Protein AF-A0A9D2K7M7-F1 (afdb_monomer)

Foldseek 3Di:
DDDPDPQDADVVKDWPDKFWKFWVVFVVGFIFIFTDIPFFTDTGGDDDDDCVSCVVVCVVPVPPPHGTLQQWQAKDFDPVDDATKIWTAGPVGDIIIMHGDDPDDPPRNVVNVVRRVSSVVSNVD

Radius of gyration: 13.72 Å; Cα contacts (8 Å, |Δi|>4): 214; chains: 1; bounding box: 39×29×35 Å

Mean predicted aligned error: 9.22 Å

Nearest PDB structures (foldseek):
  5he3-assembly1_A  TM=7.144E-01  e=8.158E-04  Bos taurus
  7k7l-assembly1_A  TM=6.849E-01  e=7.714E-04  Homo sapiens
  5umr-assembly1_A  TM=7.535E-01  e=3.500E-03  Homo sapiens
  5wg3-assembly1_A  TM=6.565E-01  e=3.309E-03  Homo sapiens
  2bcj-assembly1_A  TM=5.910E-01  e=2.797E-03  Bos taurus

Solvent-accessible surface area (backbone atoms only — not comparable to full-atom values): 7280 Å² total; per-residue (Å²): 133,84,79,88,76,80,75,82,73,57,93,94,52,46,82,74,48,73,44,44,22,30,38,64,82,42,51,71,63,45,50,26,33,40,36,34,37,82,53,28,39,35,77,47,71,66,76,92,73,70,66,72,47,31,61,76,50,44,76,63,48,77,78,52,81,40,52,42,45,85,46,38,65,47,68,46,79,34,83,89,39,82,43,39,16,38,35,39,28,31,71,89,68,51,77,47,39,34,24,32,56,52,90,61,92,86,71,23,51,60,64,45,50,55,51,43,53,56,51,54,68,56,54,78,111

Sequence (125 aa):
MSAKIKSPLMPGEEIVMSHIATFLNGFPRPSGYLVLTNQRIFFEKKGAMNAAAFGLLSLAMKDFNGIPLSEIASAHAEKSIAGAGLSVTTRTGEEFKFALNGFGFSSKEKPRDDMLSYINSHISK

Secondary structure (DSSP, 8-state):
------SPPPTT--EEEEEEEEESSSSS--EEEEEEESSEEEEEESS---GGGGTTHHHHHSS---EEGGGEEEEEEETTSTTTEEEEEETT--EEEEEE--SSTTSSHHHHHHHHHHHHHHHT-

Structure (mmCIF, N/CA/C/O backbone):
data_AF-A0A9D2K7M7-F1
#
_entry.id   AF-A0A9D2K7M7-F1
#
loop_
_atom_site.group_PDB
_atom_site.id
_atom_site.type_symbol
_atom_site.label_atom_id
_atom_site.label_alt_id
_atom_site.label_comp_id
_atom_site.label_asym_id
_atom_site.label_entity_id
_atom_site.label_seq_id
_atom_site.pdbx_PDB_ins_code
_atom_site.Cartn_x
_atom_site.Cartn_y
_atom_site.Cartn_z
_atom_site.occupancy
_atom_site.B_iso_or_equiv
_atom_site.auth_seq_id
_atom_site.auth_comp_id
_atom_site.auth_asym_id
_atom_site.auth_atom_id
_atom_site.pdbx_PDB_model_num
ATOM 1 N N . MET A 1 1 ? 5.325 -15.223 -11.836 1.00 32.28 1 MET A N 1
ATOM 2 C CA . MET A 1 1 ? 6.423 -15.464 -10.871 1.00 32.28 1 MET A CA 1
ATOM 3 C C . MET A 1 1 ? 5.959 -14.967 -9.511 1.00 32.28 1 MET A C 1
ATOM 5 O O . MET A 1 1 ? 5.811 -13.761 -9.373 1.00 32.28 1 MET A O 1
ATOM 9 N N . SER A 1 2 ? 5.685 -15.853 -8.546 1.00 38.69 2 SER A N 1
ATOM 10 C CA . SER A 1 2 ? 5.411 -15.428 -7.163 1.00 38.69 2 SER A CA 1
ATOM 11 C C . SER A 1 2 ? 6.679 -14.855 -6.541 1.00 38.69 2 SER A C 1
ATOM 13 O O . SER A 1 2 ? 7.734 -15.492 -6.588 1.00 38.69 2 SER A O 1
ATOM 15 N N . ALA A 1 3 ? 6.587 -13.655 -5.970 1.00 51.44 3 ALA A N 1
ATOM 16 C CA . ALA A 1 3 ? 7.637 -13.118 -5.119 1.00 51.44 3 ALA A CA 1
ATOM 17 C C . ALA A 1 3 ? 7.839 -14.070 -3.926 1.00 51.44 3 ALA A C 1
ATOM 19 O O . ALA A 1 3 ? 6.870 -14.500 -3.305 1.00 51.44 3 ALA A O 1
ATOM 20 N N . LYS A 1 4 ? 9.090 -14.434 -3.614 1.00 55.94 4 LYS A N 1
ATOM 21 C CA . LYS A 1 4 ? 9.409 -15.138 -2.363 1.00 55.94 4 LYS A CA 1
ATOM 22 C C . LYS A 1 4 ? 9.340 -14.120 -1.228 1.00 55.94 4 LYS A C 1
ATOM 24 O O . LYS A 1 4 ? 10.364 -13.525 -0.909 1.00 55.94 4 LYS A O 1
ATOM 29 N N . ILE A 1 5 ? 8.133 -13.904 -0.711 1.00 62.75 5 ILE A N 1
ATOM 30 C CA . ILE A 1 5 ? 7.862 -13.025 0.427 1.00 62.75 5 ILE A CA 1
ATOM 31 C C . ILE A 1 5 ? 8.479 -13.662 1.675 1.00 62.75 5 ILE A C 1
ATOM 33 O O . ILE A 1 5 ? 8.190 -14.815 1.996 1.00 62.75 5 ILE A O 1
ATOM 37 N N . LYS A 1 6 ? 9.397 -12.949 2.323 1.00 63.81 6 LYS A N 1
ATOM 38 C CA . LYS A 1 6 ? 10.111 -13.366 3.537 1.00 63.81 6 LYS A CA 1
ATOM 39 C C . LYS A 1 6 ? 9.434 -12.869 4.806 1.00 63.81 6 LYS A C 1
ATOM 41 O O . LYS A 1 6 ? 9.679 -13.443 5.865 1.00 63.81 6 LYS A O 1
ATOM 46 N N . SER A 1 7 ? 8.634 -11.808 4.715 1.00 65.81 7 SER A N 1
ATOM 47 C CA . SER A 1 7 ? 7.897 -11.291 5.867 1.00 65.81 7 SER A CA 1
ATOM 48 C C . SER A 1 7 ? 6.849 -12.315 6.320 1.00 65.81 7 SER A C 1
ATOM 50 O O . SER A 1 7 ? 6.091 -12.802 5.478 1.00 65.81 7 SER A O 1
ATOM 52 N N . PRO A 1 8 ? 6.785 -12.664 7.619 1.00 68.00 8 PRO A N 1
ATOM 53 C CA . PRO A 1 8 ? 5.784 -13.599 8.113 1.00 68.00 8 PRO A CA 1
ATOM 54 C C . PRO A 1 8 ? 4.382 -12.994 7.977 1.00 68.00 8 PRO A C 1
ATOM 56 O O . PRO A 1 8 ? 4.157 -11.832 8.330 1.00 68.00 8 PRO A O 1
ATOM 59 N N . LEU A 1 9 ? 3.447 -13.799 7.473 1.00 73.06 9 LEU A N 1
ATOM 60 C CA . LEU A 1 9 ? 2.025 -13.469 7.471 1.00 73.06 9 LEU A CA 1
ATOM 61 C C . LEU A 1 9 ? 1.441 -13.704 8.869 1.00 73.06 9 LEU A C 1
ATOM 63 O O . LEU A 1 9 ? 1.806 -14.666 9.550 1.00 73.06 9 LEU A O 1
ATOM 67 N N . MET A 1 10 ? 0.549 -12.819 9.300 1.00 75.06 10 MET A N 1
ATOM 68 C CA . MET A 1 10 ? -0.204 -12.970 10.545 1.00 75.06 10 MET A CA 1
ATOM 69 C C . MET A 1 10 ? -1.282 -14.065 10.397 1.00 75.06 10 MET A C 1
ATOM 71 O O . MET A 1 10 ? -1.669 -14.406 9.277 1.00 75.06 10 MET A O 1
ATOM 75 N N . PRO A 1 11 ? -1.791 -14.659 11.493 1.00 78.12 11 PRO A N 1
ATOM 76 C CA . PRO A 1 11 ? -2.883 -15.627 11.406 1.00 78.12 11 PRO A CA 1
ATOM 77 C C . PRO A 1 11 ? -4.108 -15.049 10.676 1.00 78.12 11 PRO A C 1
ATOM 79 O O . PRO A 1 11 ? -4.610 -13.986 11.036 1.00 78.12 11 PRO A O 1
ATOM 82 N N . GLY A 1 12 ? -4.588 -15.749 9.643 1.00 82.38 12 GLY A N 1
ATOM 83 C CA . GLY A 1 12 ? -5.706 -15.292 8.803 1.00 82.38 12 GLY A CA 1
ATOM 84 C C . GLY A 1 12 ? -5.354 -14.182 7.804 1.00 82.38 12 GLY A C 1
ATOM 85 O O . GLY A 1 12 ? -6.251 -13.631 7.161 1.00 82.38 12 GLY A O 1
ATOM 86 N N . GLU A 1 13 ? -4.071 -13.839 7.673 1.00 79.69 13 GLU A N 1
ATOM 87 C CA . GLU A 1 13 ? -3.593 -12.896 6.672 1.00 79.69 13 GLU A CA 1
ATOM 88 C C . GLU A 1 13 ? -3.339 -13.598 5.331 1.00 79.69 13 GLU A C 1
ATOM 90 O O . GLU A 1 13 ? -2.559 -14.547 5.240 1.00 79.69 13 GLU A O 1
ATOM 95 N N . GLU A 1 14 ? -3.965 -13.088 4.274 1.00 86.38 14 GLU A N 1
ATOM 96 C CA . GLU A 1 14 ? -3.844 -13.600 2.912 1.00 86.38 14 GLU A CA 1
ATOM 97 C C . GLU A 1 14 ? -3.331 -12.510 1.973 1.00 86.38 14 GLU A C 1
ATOM 99 O O . GLU A 1 14 ? -3.780 -11.362 2.011 1.00 86.38 14 GLU A O 1
ATOM 104 N N . ILE A 1 15 ? -2.388 -12.873 1.101 1.00 86.12 15 ILE A N 1
ATOM 105 C CA . ILE A 1 15 ? -1.868 -11.962 0.081 1.00 86.12 15 ILE A CA 1
ATOM 106 C C . ILE A 1 15 ? -2.935 -11.770 -0.993 1.00 86.12 15 ILE A C 1
ATOM 108 O O . ILE A 1 15 ? -3.301 -12.711 -1.692 1.00 86.12 15 ILE A O 1
ATOM 112 N N . VAL A 1 16 ? -3.375 -10.526 -1.159 1.00 88.12 16 VAL A N 1
ATOM 113 C CA . VAL A 1 16 ? -4.333 -10.126 -2.194 1.00 88.12 16 VAL A CA 1
ATOM 114 C C . VAL A 1 16 ? -3.587 -9.861 -3.497 1.00 88.12 16 VAL A C 1
ATOM 116 O O . VAL A 1 16 ? -3.967 -10.358 -4.553 1.00 88.12 16 VAL A O 1
ATOM 119 N N . MET A 1 17 ? -2.498 -9.088 -3.428 1.00 86.50 17 MET A N 1
ATOM 120 C CA . MET A 1 17 ? -1.658 -8.779 -4.585 1.00 86.50 17 MET A CA 1
ATOM 121 C C . MET A 1 17 ? -0.262 -8.303 -4.175 1.00 86.50 17 MET A C 1
ATOM 123 O O . MET A 1 17 ? -0.051 -7.773 -3.086 1.00 86.50 17 MET A O 1
ATOM 127 N N . SER A 1 18 ? 0.709 -8.474 -5.072 1.00 82.50 18 SER A N 1
ATOM 128 C CA . SER A 1 18 ? 2.084 -8.017 -4.861 1.00 82.50 18 SER A CA 1
ATOM 129 C C . SER A 1 18 ? 2.698 -7.511 -6.160 1.00 82.50 18 SER A C 1
ATOM 131 O O . SER A 1 18 ? 2.643 -8.209 -7.176 1.00 82.50 18 SER A O 1
ATOM 133 N N . HIS A 1 19 ? 3.348 -6.349 -6.118 1.00 82.38 19 HIS A N 1
ATOM 134 C CA . HIS A 1 19 ? 3.969 -5.728 -7.288 1.00 82.38 19 HIS A CA 1
ATOM 135 C C . HIS A 1 19 ? 5.364 -5.207 -6.981 1.00 82.38 19 HIS A C 1
ATOM 137 O O . HIS A 1 19 ? 5.642 -4.770 -5.869 1.00 82.38 19 HIS A O 1
ATOM 143 N N . ILE A 1 20 ? 6.248 -5.226 -7.981 1.00 80.81 20 ILE A N 1
ATOM 144 C CA . ILE A 1 20 ? 7.551 -4.573 -7.854 1.00 80.81 20 ILE A CA 1
ATOM 145 C C . ILE A 1 20 ? 7.312 -3.077 -7.672 1.00 80.81 20 ILE A C 1
ATOM 147 O O . ILE A 1 20 ? 6.619 -2.449 -8.473 1.00 80.81 20 ILE A O 1
ATOM 151 N N . ALA A 1 21 ? 7.915 -2.509 -6.638 1.00 80.81 21 ALA A N 1
ATOM 152 C CA . ALA A 1 21 ? 7.800 -1.098 -6.340 1.00 80.81 21 ALA A CA 1
ATOM 153 C C . ALA A 1 21 ? 9.123 -0.514 -5.842 1.00 80.81 21 ALA A C 1
ATOM 155 O O . ALA A 1 21 ? 9.974 -1.216 -5.291 1.00 80.81 21 ALA A O 1
ATOM 156 N N . THR A 1 22 ? 9.288 0.790 -6.024 1.00 81.50 22 THR A N 1
ATOM 157 C CA . THR A 1 22 ? 10.310 1.580 -5.341 1.00 81.50 22 THR A CA 1
ATOM 158 C C . THR A 1 22 ? 9.649 2.376 -4.235 1.00 81.50 22 THR A C 1
ATOM 160 O O . THR A 1 22 ? 8.672 3.080 -4.477 1.00 81.50 22 THR A O 1
ATOM 163 N N . PHE A 1 23 ? 10.200 2.294 -3.032 1.00 80.81 23 PHE A N 1
ATOM 164 C CA . PHE A 1 23 ? 9.761 3.122 -1.924 1.00 80.81 23 PHE A CA 1
ATOM 165 C C . PHE A 1 23 ? 10.461 4.484 -1.984 1.00 80.81 23 PHE A C 1
ATOM 167 O O . PHE A 1 23 ? 11.689 4.573 -1.968 1.00 80.81 23 PHE A O 1
ATOM 174 N N . LEU A 1 24 ? 9.690 5.558 -2.128 1.00 78.44 24 LEU A N 1
ATOM 175 C CA . LEU A 1 24 ? 10.241 6.874 -2.462 1.00 78.44 24 LEU A CA 1
ATOM 176 C C . LEU A 1 24 ? 10.609 7.710 -1.239 1.00 78.44 24 LEU A C 1
ATOM 178 O O . LEU A 1 24 ? 11.454 8.593 -1.367 1.00 78.44 24 LEU A O 1
ATOM 182 N N . ASN A 1 25 ? 10.035 7.412 -0.071 1.00 75.75 25 ASN A N 1
ATOM 183 C CA . ASN A 1 25 ? 10.399 8.066 1.189 1.00 75.75 25 ASN A CA 1
ATOM 184 C C . ASN A 1 25 ? 11.716 7.531 1.784 1.00 75.75 25 ASN A C 1
ATOM 186 O O . ASN A 1 25 ? 12.247 8.133 2.711 1.00 75.75 25 ASN A O 1
ATOM 190 N N . GLY A 1 26 ? 12.250 6.406 1.288 1.00 63.31 26 GLY A N 1
ATOM 191 C CA . GLY A 1 26 ? 13.529 5.848 1.746 1.00 63.31 26 GLY A CA 1
ATOM 192 C C . GLY A 1 26 ? 14.746 6.454 1.037 1.00 63.31 26 GLY A C 1
ATOM 193 O O . GLY A 1 26 ? 14.666 6.802 -0.143 1.00 63.31 26 GLY A O 1
ATOM 194 N N . PHE A 1 27 ? 15.897 6.532 1.724 1.00 57.69 27 PHE A N 1
ATOM 195 C CA . PHE A 1 27 ? 17.157 7.009 1.136 1.00 57.69 27 PHE A CA 1
ATOM 196 C C . PHE A 1 27 ? 18.332 6.020 1.322 1.00 57.69 27 PHE A C 1
ATOM 198 O O . PHE A 1 27 ? 18.804 5.841 2.432 1.00 57.69 27 PHE A O 1
ATOM 205 N N . PRO A 1 28 ? 18.880 5.399 0.260 1.00 67.12 28 PRO A N 1
ATOM 206 C CA . PRO A 1 28 ? 18.484 5.558 -1.127 1.00 67.12 28 PRO A CA 1
ATOM 207 C C . PRO A 1 28 ? 17.129 4.890 -1.378 1.00 67.12 28 PRO A C 1
ATOM 209 O O . PRO A 1 28 ? 16.755 3.965 -0.658 1.00 67.12 28 PRO A O 1
ATOM 212 N N . ARG A 1 29 ? 16.421 5.357 -2.415 1.00 73.44 29 ARG A N 1
ATOM 213 C CA . ARG A 1 29 ? 15.088 4.883 -2.827 1.00 73.44 29 ARG A CA 1
ATOM 214 C C . ARG A 1 29 ? 15.119 3.371 -3.098 1.00 73.44 29 ARG A C 1
ATOM 216 O O . ARG A 1 29 ? 15.576 2.959 -4.171 1.00 73.44 29 ARG A O 1
ATOM 223 N N . PRO A 1 30 ? 14.700 2.515 -2.149 1.00 73.56 30 PRO A N 1
ATOM 224 C CA . PRO A 1 30 ? 14.904 1.082 -2.253 1.00 73.56 30 PRO A CA 1
ATOM 225 C C . PRO A 1 30 ?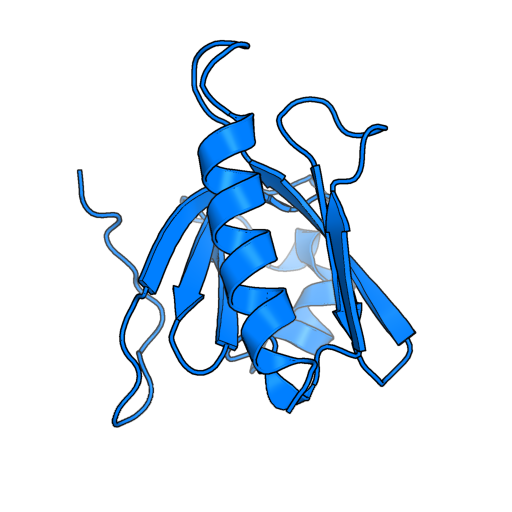 13.882 0.477 -3.208 1.00 73.56 30 PRO A C 1
ATOM 227 O O . PRO A 1 30 ? 12.705 0.826 -3.174 1.00 73.56 30 PRO A O 1
ATOM 230 N N . SER A 1 31 ? 14.324 -0.477 -4.026 1.00 76.06 31 SER A N 1
ATOM 231 C CA . SER A 1 31 ? 13.429 -1.293 -4.851 1.00 76.06 31 SER A CA 1
ATOM 232 C C . SER A 1 31 ? 13.108 -2.623 -4.166 1.00 76.06 31 SER A C 1
ATOM 234 O O . SER A 1 31 ? 13.958 -3.234 -3.511 1.00 76.06 31 SER A O 1
ATOM 236 N N . GLY A 1 32 ? 11.872 -3.077 -4.319 1.00 79.25 32 GLY A N 1
ATOM 237 C CA . GLY A 1 32 ? 11.316 -4.227 -3.621 1.00 79.25 32 GLY A CA 1
ATOM 238 C C . GLY A 1 32 ? 9.963 -4.631 -4.190 1.00 79.25 32 GLY A C 1
ATOM 239 O O . GLY A 1 32 ? 9.671 -4.363 -5.353 1.00 79.25 32 GLY A O 1
ATOM 240 N N . TYR A 1 33 ? 9.160 -5.278 -3.364 1.00 79.44 33 TYR A N 1
ATOM 241 C CA . TYR A 1 33 ? 7.789 -5.671 -3.607 1.00 79.44 33 TYR A CA 1
ATOM 242 C C . TYR A 1 33 ? 6.895 -4.922 -2.630 1.00 79.44 33 TYR A C 1
ATOM 244 O O . TYR A 1 33 ? 7.063 -5.030 -1.421 1.00 79.44 33 TYR A O 1
ATOM 252 N N . LEU A 1 34 ? 5.935 -4.175 -3.152 1.00 83.75 34 LEU A N 1
ATOM 253 C CA . LEU A 1 34 ? 4.801 -3.726 -2.368 1.00 83.75 34 LEU A CA 1
ATOM 254 C C . LEU A 1 34 ? 3.793 -4.873 -2.325 1.00 83.75 34 LEU A C 1
ATOM 256 O O . LEU A 1 34 ? 3.383 -5.374 -3.374 1.00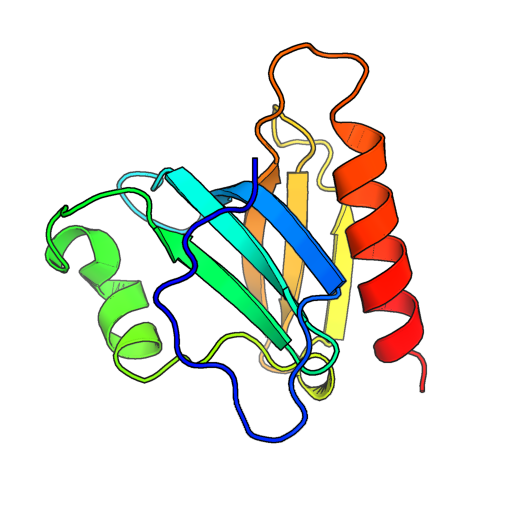 83.75 34 LEU A O 1
ATOM 260 N N . VAL A 1 35 ? 3.443 -5.309 -1.124 1.00 83.88 35 VAL A N 1
ATOM 261 C CA . VAL A 1 35 ? 2.536 -6.425 -0.870 1.00 83.88 35 VAL A CA 1
ATOM 262 C C . VAL A 1 35 ? 1.306 -5.879 -0.166 1.00 83.88 35 VAL A C 1
ATOM 264 O O . VAL A 1 35 ? 1.414 -5.204 0.856 1.00 83.88 35 VAL A O 1
ATOM 267 N N . LEU A 1 36 ? 0.141 -6.170 -0.730 1.00 87.62 36 LEU A N 1
ATOM 268 C CA . LEU A 1 36 ? -1.155 -5.881 -0.144 1.00 87.62 36 LEU A CA 1
ATOM 269 C C . LEU A 1 36 ? -1.791 -7.195 0.292 1.00 87.62 36 LEU A C 1
ATOM 271 O O . LEU A 1 36 ? -1.902 -8.140 -0.495 1.00 87.62 36 LEU A O 1
ATOM 275 N N . THR A 1 37 ? -2.215 -7.235 1.544 1.00 88.38 37 THR A N 1
ATOM 276 C CA . THR A 1 37 ? -2.962 -8.340 2.131 1.00 88.38 37 THR A CA 1
ATOM 277 C C . THR A 1 37 ? -4.365 -7.884 2.501 1.00 88.38 37 THR A C 1
ATOM 279 O O . THR A 1 37 ? -4.700 -6.702 2.405 1.00 88.38 37 THR A O 1
ATOM 282 N N . ASN A 1 38 ? -5.192 -8.825 2.943 1.00 89.38 38 ASN A N 1
ATOM 283 C CA . ASN A 1 38 ? -6.514 -8.532 3.492 1.00 89.38 38 ASN A CA 1
ATOM 284 C C . ASN A 1 38 ? -6.484 -7.738 4.814 1.00 89.38 38 ASN A C 1
ATOM 286 O O . ASN A 1 38 ? -7.539 -7.325 5.288 1.00 89.38 38 ASN A O 1
ATOM 290 N N . GLN A 1 39 ? -5.308 -7.522 5.416 1.00 86.94 39 GLN A N 1
ATOM 291 C CA . GLN A 1 39 ? -5.165 -6.842 6.709 1.00 86.94 39 GLN A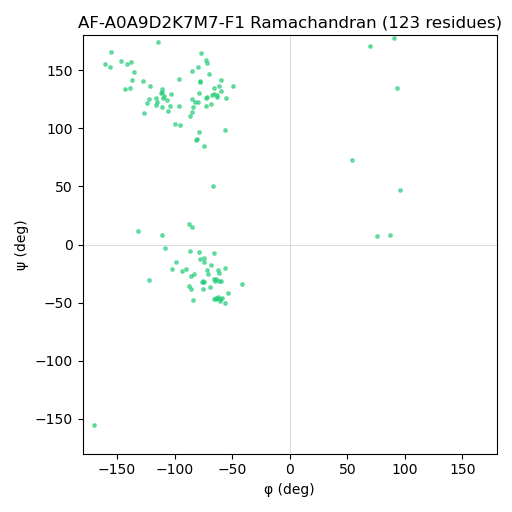 CA 1
ATOM 292 C C . GLN A 1 39 ? -4.263 -5.604 6.655 1.00 86.94 39 GLN A C 1
ATOM 294 O O . GLN A 1 39 ? -4.471 -4.662 7.422 1.00 86.94 39 GLN A O 1
ATOM 299 N N . ARG A 1 40 ? -3.260 -5.576 5.771 1.00 85.19 40 ARG A N 1
ATOM 300 C CA . ARG A 1 40 ? -2.242 -4.517 5.737 1.00 85.19 40 ARG A CA 1
ATOM 301 C C . ARG A 1 40 ? -1.599 -4.362 4.365 1.00 85.19 40 ARG A C 1
ATOM 303 O O . ARG A 1 40 ? -1.652 -5.245 3.514 1.00 85.19 40 ARG A O 1
ATOM 310 N N . ILE A 1 41 ? -0.902 -3.248 4.190 1.00 86.69 41 ILE A N 1
ATOM 311 C CA . ILE A 1 41 ? 0.051 -3.041 3.104 1.00 86.69 41 ILE A CA 1
ATOM 312 C C . ILE A 1 41 ? 1.469 -2.973 3.673 1.00 86.69 41 ILE A C 1
ATOM 314 O O . ILE A 1 41 ? 1.736 -2.242 4.624 1.00 86.69 41 ILE A O 1
ATOM 318 N N . PHE A 1 42 ? 2.405 -3.730 3.108 1.00 83.19 42 PHE A N 1
ATOM 319 C CA . PHE A 1 42 ? 3.804 -3.702 3.532 1.00 83.19 42 PHE A CA 1
ATOM 320 C C . PHE A 1 42 ? 4.759 -3.732 2.347 1.00 83.19 42 PHE A C 1
ATOM 322 O O . PHE A 1 42 ? 4.427 -4.179 1.252 1.00 83.19 42 PHE A O 1
ATOM 329 N N . PHE A 1 43 ? 5.972 -3.239 2.572 1.00 79.56 43 PHE A N 1
ATOM 330 C CA . PHE A 1 43 ? 7.008 -3.195 1.553 1.00 79.56 43 PHE A CA 1
ATOM 331 C C . PHE A 1 43 ? 8.126 -4.175 1.891 1.00 79.56 43 PHE A C 1
ATOM 333 O O . PHE A 1 43 ? 8.806 -4.035 2.906 1.00 79.56 43 PHE A O 1
ATOM 340 N N . GLU A 1 44 ? 8.348 -5.148 1.016 1.00 75.38 44 GLU A N 1
ATOM 341 C CA . GLU A 1 44 ? 9.428 -6.113 1.131 1.00 75.38 44 GLU A CA 1
ATOM 342 C C . GLU A 1 44 ? 10.564 -5.795 0.162 1.00 75.38 44 GLU A C 1
ATOM 344 O O . GLU A 1 44 ? 10.424 -5.814 -1.056 1.00 75.38 44 GLU A O 1
ATOM 349 N N . LYS A 1 45 ? 11.753 -5.543 0.691 1.00 71.69 45 LYS A N 1
ATOM 350 C CA . LYS A 1 45 ? 12.918 -5.193 -0.120 1.00 71.69 45 LYS A CA 1
ATOM 351 C C . LYS A 1 45 ? 13.458 -6.366 -0.952 1.00 71.69 45 LYS A C 1
ATOM 353 O O . LYS A 1 45 ? 13.546 -7.501 -0.491 1.00 71.69 45 LYS A O 1
ATOM 358 N N . LYS A 1 46 ? 13.986 -6.057 -2.144 1.00 64.00 46 LYS A N 1
ATOM 359 C CA . LYS A 1 46 ? 14.798 -6.987 -2.943 1.00 64.00 46 LYS A CA 1
ATOM 360 C C . LYS A 1 46 ? 16.281 -6.905 -2.527 1.00 64.00 46 LYS A C 1
ATOM 362 O O . LYS A 1 46 ? 16.947 -5.913 -2.807 1.00 64.00 46 LYS A O 1
ATOM 367 N N . GLY A 1 47 ? 16.813 -7.957 -1.894 1.00 56.09 47 GLY A N 1
ATOM 368 C CA . GLY A 1 47 ? 18.252 -8.121 -1.594 1.00 56.09 47 GLY A CA 1
ATOM 369 C C . GLY A 1 47 ? 18.739 -7.576 -0.237 1.00 56.09 47 GLY A C 1
ATOM 370 O O . GLY A 1 47 ? 17.974 -7.003 0.535 1.00 56.09 47 GLY A O 1
ATOM 371 N N . ALA A 1 48 ? 20.031 -7.7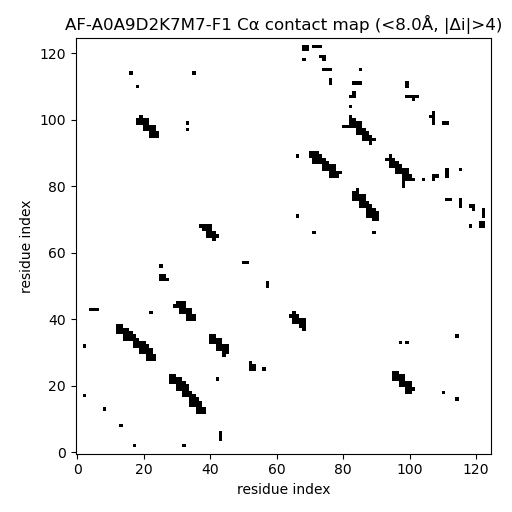72 0.061 1.00 48.34 48 ALA A N 1
ATOM 372 C CA . ALA A 1 48 ? 20.690 -7.357 1.306 1.00 48.34 48 ALA A CA 1
ATOM 373 C C . ALA A 1 48 ? 21.383 -5.991 1.125 1.00 48.34 48 ALA A C 1
ATOM 375 O O . ALA A 1 48 ? 22.439 -5.906 0.512 1.00 48.34 48 ALA A O 1
ATOM 376 N N . MET A 1 49 ? 20.802 -4.901 1.630 1.00 48.34 49 MET A N 1
ATOM 377 C CA . MET A 1 49 ? 21.495 -3.599 1.710 1.00 48.34 49 MET A CA 1
ATOM 378 C C . MET A 1 49 ? 21.207 -2.962 3.070 1.00 48.34 49 MET A C 1
ATOM 380 O O . MET A 1 49 ? 20.075 -3.060 3.549 1.00 48.34 49 MET A O 1
ATOM 384 N N . ASN A 1 50 ? 22.228 -2.314 3.632 1.00 39.78 50 ASN A N 1
ATOM 385 C CA . ASN A 1 50 ? 22.350 -1.858 5.018 1.00 39.78 50 ASN A CA 1
ATOM 386 C C . ASN A 1 50 ? 21.153 -1.070 5.573 1.00 39.78 50 ASN A C 1
ATOM 388 O O . ASN A 1 50 ? 20.660 -0.131 4.948 1.00 39.78 50 ASN A O 1
ATOM 392 N N . ALA A 1 51 ? 20.772 -1.408 6.809 1.00 42.75 51 ALA A N 1
ATOM 393 C CA . ALA A 1 51 ? 19.768 -0.722 7.625 1.00 42.75 51 ALA A CA 1
ATOM 394 C C . ALA A 1 51 ? 20.058 0.780 7.846 1.00 42.75 51 ALA A C 1
ATOM 396 O O . ALA A 1 51 ? 19.141 1.550 8.103 1.00 42.75 51 ALA A O 1
ATOM 397 N N . ALA A 1 52 ? 21.311 1.219 7.677 1.00 38.22 52 ALA A N 1
ATOM 398 C CA . ALA A 1 52 ? 21.742 2.607 7.876 1.00 38.22 52 ALA A CA 1
ATOM 399 C C . ALA A 1 52 ? 21.125 3.614 6.882 1.00 38.22 52 ALA A C 1
ATOM 401 O O . ALA A 1 52 ? 20.849 4.752 7.244 1.00 38.22 52 ALA A O 1
ATOM 402 N N . ALA A 1 53 ? 20.839 3.185 5.651 1.00 40.19 53 ALA A N 1
ATOM 403 C CA . ALA A 1 53 ? 20.073 3.966 4.674 1.00 40.19 53 ALA A CA 1
ATOM 404 C C . ALA A 1 53 ? 18.642 4.266 5.156 1.00 40.19 53 ALA A C 1
ATOM 406 O O . ALA A 1 53 ? 18.035 5.297 4.890 1.00 40.19 53 ALA A O 1
ATOM 407 N N . PHE A 1 54 ? 18.094 3.347 5.934 1.00 44.69 54 PHE A N 1
ATOM 408 C CA . PHE A 1 54 ? 16.776 3.500 6.498 1.00 44.69 54 PHE A CA 1
ATOM 409 C C . PHE A 1 54 ? 16.812 4.299 7.803 1.00 44.69 54 PHE A C 1
ATOM 411 O O . PHE A 1 54 ? 15.816 4.258 8.478 1.00 44.69 54 PHE A O 1
ATOM 418 N N . GLY A 1 55 ? 17.860 5.029 8.205 1.00 36.41 55 GLY A N 1
ATOM 419 C CA . GLY A 1 55 ? 18.010 5.591 9.568 1.00 36.41 55 GLY A CA 1
ATOM 420 C C . GLY A 1 55 ? 16.766 6.214 10.244 1.00 36.41 55 GLY A C 1
ATOM 421 O O . GLY A 1 55 ? 16.593 6.030 11.443 1.00 36.41 55 GLY A O 1
ATOM 422 N N . LEU A 1 56 ? 15.856 6.856 9.497 1.00 41.19 56 LEU A N 1
ATOM 423 C CA . LEU A 1 56 ? 14.550 7.326 10.002 1.00 41.19 56 LEU A CA 1
ATOM 424 C C . LEU A 1 56 ? 13.426 6.278 9.918 1.00 41.19 56 LEU A C 1
ATOM 426 O O . LEU A 1 56 ? 12.599 6.163 10.813 1.00 41.19 56 LEU A O 1
ATOM 430 N N . LEU A 1 57 ? 13.431 5.460 8.873 1.00 44.09 57 LEU A N 1
ATOM 431 C CA . LEU A 1 57 ? 12.509 4.346 8.699 1.00 44.09 57 LEU A CA 1
ATOM 432 C C . LEU A 1 57 ? 12.849 3.143 9.573 1.00 44.09 57 LEU A C 1
ATOM 434 O O . LEU A 1 57 ? 11.944 2.479 10.004 1.00 44.09 57 LEU A O 1
ATOM 438 N N . SER A 1 58 ? 14.104 2.850 9.898 1.00 39.19 58 SER A N 1
ATOM 439 C CA . SER A 1 58 ? 14.549 1.697 10.684 1.00 39.19 58 SER A CA 1
ATOM 440 C C . SER A 1 58 ? 14.168 1.823 12.155 1.00 39.19 58 SER A C 1
ATOM 442 O O . SER A 1 58 ? 14.055 0.799 12.821 1.00 39.19 58 SER A O 1
ATOM 444 N N . LEU A 1 59 ? 13.984 3.045 12.658 1.00 40.91 59 LEU A N 1
ATOM 445 C CA . LEU A 1 59 ? 13.410 3.301 13.979 1.00 40.91 59 LEU A CA 1
ATOM 446 C C . LEU A 1 59 ? 11.892 3.070 13.980 1.00 40.91 59 LEU A C 1
ATOM 448 O O . LEU A 1 59 ? 11.369 2.567 14.964 1.00 40.91 59 LEU A O 1
ATOM 452 N N . ALA A 1 60 ? 11.215 3.337 12.859 1.00 43.16 60 ALA A N 1
ATOM 453 C CA . ALA A 1 60 ? 9.805 3.002 12.662 1.00 43.16 60 ALA A CA 1
ATOM 454 C C . ALA A 1 60 ? 9.573 1.541 12.208 1.00 43.16 60 ALA A C 1
ATOM 456 O O . ALA A 1 60 ? 8.517 0.991 12.472 1.00 43.16 60 ALA A O 1
ATOM 457 N N . MET A 1 61 ? 10.549 0.898 11.550 1.00 45.62 61 MET A N 1
ATOM 458 C CA . MET A 1 61 ? 10.443 -0.357 10.781 1.00 45.62 61 MET A CA 1
ATOM 459 C C . MET A 1 61 ? 11.092 -1.574 11.435 1.00 45.62 61 MET A C 1
ATOM 461 O O . MET A 1 61 ? 10.979 -2.666 10.883 1.00 45.62 61 MET A O 1
ATOM 465 N N . LYS A 1 62 ? 11.751 -1.435 12.593 1.00 37.91 62 LYS A N 1
ATOM 466 C CA . LYS A 1 62 ? 12.316 -2.598 13.302 1.00 37.91 62 LYS A CA 1
ATOM 467 C C . LYS A 1 62 ? 11.232 -3.608 13.710 1.00 37.91 62 LYS A C 1
ATOM 469 O O . LYS A 1 62 ? 11.527 -4.795 13.775 1.00 37.91 62 LYS A O 1
ATOM 474 N N . ASP A 1 63 ? 9.994 -3.126 13.846 1.00 40.69 63 ASP A N 1
ATOM 475 C CA . ASP A 1 63 ? 8.796 -3.897 14.191 1.00 40.69 63 ASP A CA 1
ATOM 476 C C . ASP A 1 63 ? 7.597 -3.609 13.261 1.00 40.69 63 ASP A C 1
ATOM 478 O O . ASP A 1 63 ? 6.469 -4.014 13.550 1.00 40.69 63 ASP A O 1
ATOM 482 N N . PHE A 1 64 ? 7.793 -2.908 12.132 1.00 46.69 64 PHE A N 1
ATOM 483 C CA . PHE A 1 64 ? 6.667 -2.535 11.266 1.00 46.69 64 PHE A CA 1
ATOM 484 C C . PHE A 1 64 ? 6.274 -3.693 10.368 1.00 46.69 64 PHE A C 1
ATOM 486 O O . PHE A 1 64 ? 6.719 -3.863 9.230 1.00 46.69 64 PHE A O 1
ATOM 493 N N . ASN A 1 65 ? 5.359 -4.469 10.915 1.00 61.88 65 ASN A N 1
ATOM 494 C CA . ASN A 1 65 ? 4.530 -5.425 10.230 1.00 61.88 65 ASN A CA 1
ATOM 495 C C . ASN A 1 65 ? 3.542 -4.700 9.276 1.00 61.88 65 ASN A C 1
ATOM 497 O O . ASN A 1 65 ? 2.358 -4.994 9.316 1.00 61.88 65 ASN A O 1
ATOM 501 N N . GLY A 1 66 ? 3.993 -3.787 8.408 1.00 72.94 66 GLY A N 1
ATOM 502 C CA . GLY A 1 66 ? 3.140 -3.063 7.450 1.00 72.94 66 GLY A CA 1
ATOM 503 C C . GLY A 1 66 ? 2.169 -2.047 8.057 1.00 72.94 66 GLY A C 1
ATOM 504 O O . GLY A 1 66 ? 1.998 -1.978 9.266 1.00 72.94 66 GLY A O 1
ATOM 505 N N . ILE A 1 67 ? 1.531 -1.250 7.195 1.00 82.94 67 ILE A N 1
ATOM 506 C CA . ILE A 1 67 ? 0.458 -0.314 7.552 1.00 82.94 67 ILE A CA 1
ATOM 507 C C . ILE A 1 67 ? -0.856 -1.108 7.547 1.00 82.94 67 ILE A C 1
ATOM 509 O O . ILE A 1 67 ? -1.260 -1.565 6.471 1.00 82.94 67 ILE A O 1
ATOM 513 N N . PRO A 1 68 ? -1.535 -1.298 8.692 1.00 86.38 68 PRO A N 1
ATOM 514 C CA . PRO A 1 68 ? -2.855 -1.920 8.717 1.00 86.38 68 PRO A CA 1
ATOM 515 C C . PRO A 1 68 ? -3.844 -1.119 7.875 1.00 86.38 68 PRO A C 1
ATOM 517 O O . PRO A 1 68 ? -3.826 0.110 7.913 1.00 86.38 68 PRO A O 1
ATOM 520 N N . LEU A 1 69 ? -4.743 -1.791 7.153 1.00 87.31 69 LEU A N 1
ATOM 521 C CA . LEU A 1 69 ? -5.744 -1.099 6.331 1.00 87.31 69 LEU A CA 1
ATOM 522 C C . LEU A 1 69 ? -6.644 -0.180 7.171 1.00 87.31 69 LEU A C 1
ATOM 524 O O . LEU A 1 69 ? -7.038 0.880 6.697 1.00 87.31 69 L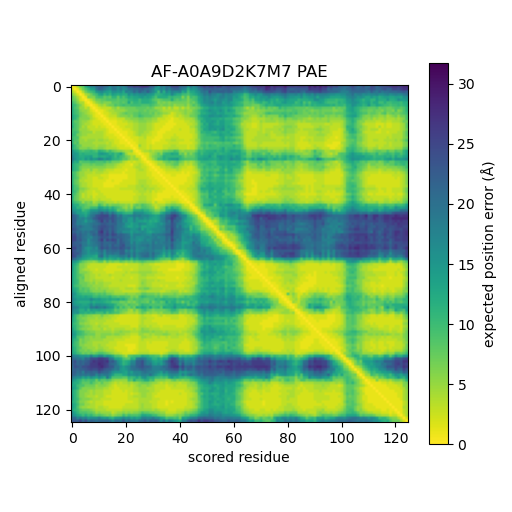EU A O 1
ATOM 528 N N . SER A 1 70 ? -6.897 -0.542 8.433 1.00 85.25 70 SER A N 1
ATOM 529 C CA . SER A 1 70 ? -7.648 0.274 9.395 1.00 85.25 70 SER A CA 1
ATOM 530 C C . SER A 1 70 ? -6.966 1.602 9.739 1.00 85.25 70 SER A C 1
ATOM 532 O O . SER A 1 70 ? -7.649 2.583 10.028 1.00 85.25 70 SER A O 1
ATOM 534 N N . GLU A 1 71 ? -5.633 1.651 9.687 1.00 85.88 71 GLU A N 1
ATOM 535 C CA . GLU A 1 71 ? -4.831 2.837 10.008 1.00 85.88 71 GLU A CA 1
ATOM 536 C C . GLU A 1 71 ? -4.637 3.762 8.804 1.00 85.88 71 GLU A C 1
ATOM 538 O O . GLU A 1 71 ? -4.088 4.855 8.946 1.00 85.88 71 GLU A O 1
ATOM 543 N N . ILE A 1 72 ? -5.092 3.363 7.614 1.00 88.44 72 ILE A N 1
ATOM 544 C CA . ILE A 1 72 ? -5.033 4.208 6.424 1.00 88.44 72 ILE A CA 1
ATOM 545 C C . ILE A 1 72 ? -6.189 5.210 6.479 1.00 88.44 72 ILE A C 1
ATOM 547 O O . ILE A 1 72 ? -7.357 4.836 6.555 1.00 88.44 72 ILE A O 1
ATOM 551 N N . ALA A 1 73 ? -5.859 6.499 6.429 1.00 89.25 73 ALA A N 1
ATOM 552 C CA . ALA A 1 73 ? -6.842 7.572 6.316 1.00 89.25 73 ALA A CA 1
ATOM 553 C C . ALA A 1 73 ? -7.224 7.833 4.856 1.00 89.25 73 ALA A C 1
ATOM 555 O O . ALA A 1 73 ? -8.379 8.119 4.555 1.00 89.25 73 ALA A O 1
ATOM 556 N N . SER A 1 74 ? -6.255 7.751 3.940 1.00 91.00 74 SER A N 1
ATOM 557 C CA . SER A 1 74 ? -6.505 7.893 2.506 1.00 91.00 74 SER A CA 1
ATOM 558 C C . SER A 1 74 ? -5.425 7.212 1.667 1.00 91.00 74 SER A C 1
ATOM 560 O O . SER A 1 74 ? -4.275 7.086 2.093 1.00 91.00 74 SER A O 1
ATOM 562 N N . ALA A 1 75 ? -5.792 6.792 0.456 1.00 91.00 75 ALA A N 1
ATOM 563 C CA . ALA A 1 75 ? -4.856 6.316 -0.553 1.00 91.00 75 ALA A CA 1
ATOM 564 C C . ALA A 1 75 ? -5.243 6.860 -1.934 1.00 91.00 75 ALA A C 1
ATOM 566 O O . ALA A 1 75 ? -6.416 6.848 -2.315 1.00 91.00 75 ALA A O 1
ATOM 567 N N . HIS A 1 76 ? -4.264 7.348 -2.693 1.00 89.00 76 HIS A N 1
ATOM 568 C CA . HIS A 1 76 ? -4.511 7.950 -4.002 1.00 89.00 76 HIS A CA 1
ATOM 569 C C . HIS A 1 76 ? -3.372 7.712 -4.995 1.00 89.00 76 HIS A C 1
ATOM 571 O O . HIS A 1 76 ? -2.227 7.432 -4.633 1.00 89.00 76 HIS A O 1
ATOM 577 N N . ALA A 1 77 ? -3.711 7.822 -6.279 1.00 87.31 77 ALA A N 1
ATOM 578 C CA . ALA A 1 77 ? -2.735 7.808 -7.354 1.00 87.31 77 ALA A CA 1
ATOM 579 C C . ALA A 1 77 ? -1.963 9.132 -7.369 1.00 87.31 77 ALA A C 1
ATOM 581 O O . ALA A 1 77 ? -2.555 10.207 -7.469 1.00 87.31 77 ALA A O 1
ATOM 582 N N . GLU A 1 78 ? -0.639 9.051 -7.324 1.00 81.94 78 GLU A N 1
ATOM 583 C CA . GLU A 1 78 ? 0.243 10.212 -7.367 1.00 81.94 78 GLU A CA 1
ATOM 584 C C . GLU A 1 78 ? 0.789 10.382 -8.789 1.00 81.94 78 GLU A C 1
ATOM 586 O O . GLU A 1 78 ? 1.665 9.639 -9.246 1.00 81.94 78 GLU A O 1
ATOM 591 N N . LYS A 1 79 ? 0.235 11.361 -9.510 1.00 72.56 79 LYS A N 1
ATOM 592 C CA . LYS A 1 79 ? 0.549 11.611 -10.927 1.00 72.56 79 LYS A CA 1
ATOM 593 C C . LYS A 1 79 ? 1.946 12.196 -11.129 1.00 72.56 79 LYS A C 1
ATOM 595 O O . LYS A 1 79 ? 2.492 12.073 -12.221 1.00 72.56 79 LYS A O 1
ATOM 600 N N . SER A 1 80 ? 2.527 12.816 -10.099 1.00 70.62 80 SER A N 1
ATOM 601 C CA . SER A 1 80 ? 3.877 13.390 -10.175 1.00 70.62 80 SER A CA 1
ATOM 602 C C . SER A 1 80 ? 4.996 12.337 -10.143 1.00 70.62 80 SER A C 1
ATOM 604 O O . SER A 1 80 ? 6.147 12.647 -10.450 1.00 70.62 80 SER A O 1
ATOM 606 N N . ILE A 1 81 ? 4.678 11.079 -9.817 1.00 68.75 81 ILE A N 1
ATOM 607 C CA . ILE A 1 81 ? 5.643 9.978 -9.754 1.00 68.75 81 ILE A CA 1
ATOM 608 C C . ILE A 1 81 ? 5.636 9.187 -11.065 1.00 68.75 81 ILE A C 1
ATOM 610 O O . ILE A 1 81 ? 4.652 8.542 -11.435 1.00 68.75 81 ILE A O 1
ATOM 614 N N . ALA A 1 82 ? 6.791 9.155 -11.733 1.00 64.50 82 ALA A N 1
ATOM 615 C CA . ALA A 1 82 ? 7.020 8.267 -12.866 1.00 64.50 82 ALA A CA 1
ATOM 616 C C . ALA A 1 82 ? 6.930 6.793 -12.424 1.00 64.50 82 ALA A C 1
ATOM 618 O O . ALA A 1 82 ? 7.633 6.370 -11.509 1.00 64.50 82 ALA A O 1
ATOM 619 N N . GLY A 1 83 ? 6.092 6.003 -13.106 1.00 62.22 83 GLY A N 1
ATOM 620 C CA . GLY A 1 83 ? 5.907 4.579 -12.804 1.00 62.22 83 GLY A CA 1
ATOM 621 C C . GLY A 1 83 ? 4.720 4.274 -11.891 1.00 62.22 83 GLY A C 1
ATOM 622 O O . GLY A 1 83 ? 4.881 3.508 -10.957 1.00 62.22 83 GLY A O 1
ATOM 623 N N . ALA A 1 84 ? 3.546 4.854 -12.167 1.00 74.69 84 ALA A N 1
ATOM 624 C CA . ALA A 1 84 ? 2.303 4.609 -11.427 1.00 74.69 84 ALA A CA 1
ATOM 625 C C . ALA A 1 84 ? 2.460 4.834 -9.909 1.00 74.69 84 ALA A C 1
ATOM 627 O O . ALA A 1 84 ? 2.495 3.892 -9.117 1.00 74.69 84 ALA A O 1
ATOM 628 N N . GLY A 1 85 ? 2.571 6.107 -9.521 1.00 82.81 85 GLY A N 1
ATOM 629 C CA . GLY A 1 85 ? 2.679 6.514 -8.126 1.00 82.81 85 GLY A CA 1
ATOM 630 C C . GLY A 1 85 ? 1.466 6.134 -7.287 1.00 82.81 85 GLY A C 1
ATOM 631 O O . GLY A 1 85 ? 0.327 6.353 -7.698 1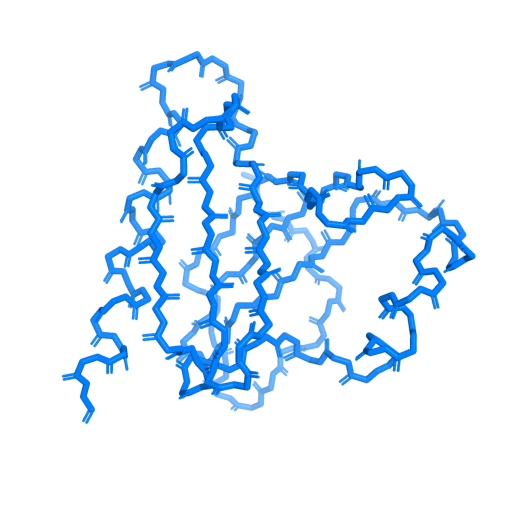.00 82.81 85 GLY A O 1
ATOM 632 N N . LEU A 1 86 ? 1.729 5.624 -6.093 1.00 87.38 86 LEU A N 1
ATOM 633 C CA . LEU A 1 86 ? 0.761 5.371 -5.037 1.00 87.38 86 LEU A CA 1
ATOM 634 C C . LEU A 1 86 ? 1.199 6.150 -3.798 1.00 87.38 86 LEU A C 1
ATOM 636 O O . LEU A 1 86 ? 2.330 5.973 -3.343 1.00 87.38 86 LEU A O 1
ATOM 640 N N . SER A 1 87 ? 0.312 6.979 -3.255 1.00 89.44 87 SER A N 1
ATOM 641 C CA . SER A 1 87 ? 0.487 7.603 -1.943 1.00 89.44 87 SER A CA 1
ATOM 642 C C . SER A 1 87 ? -0.517 7.012 -0.960 1.00 89.44 87 SER A C 1
ATOM 644 O O . SER A 1 87 ? -1.696 6.858 -1.288 1.00 89.44 87 SER A O 1
ATOM 646 N N . VAL A 1 88 ? -0.038 6.657 0.229 1.00 88.50 88 VAL A N 1
ATOM 647 C CA . VAL A 1 88 ? -0.831 6.145 1.348 1.00 88.50 88 VAL A CA 1
ATOM 648 C C . VAL A 1 88 ? -0.575 7.048 2.544 1.00 88.50 88 VAL A C 1
ATOM 650 O O . VAL A 1 88 ? 0.568 7.178 2.981 1.00 88.50 88 VAL A O 1
ATOM 653 N N . THR A 1 89 ? -1.629 7.651 3.082 1.00 89.00 89 THR A N 1
ATOM 654 C CA . THR A 1 89 ? -1.554 8.503 4.270 1.00 89.00 89 THR A CA 1
ATOM 655 C C . THR A 1 89 ? -2.233 7.806 5.439 1.00 89.00 89 THR A C 1
ATOM 657 O O . THR A 1 89 ? -3.392 7.392 5.335 1.00 89.00 89 THR A O 1
ATOM 660 N N . THR A 1 90 ? -1.524 7.669 6.554 1.00 87.06 90 THR A N 1
ATOM 661 C CA . THR A 1 90 ? -2.065 7.088 7.788 1.00 87.06 90 THR A CA 1
ATOM 662 C C . THR A 1 90 ? -2.958 8.083 8.531 1.00 87.06 90 THR A C 1
ATOM 664 O O . THR A 1 90 ? -2.914 9.292 8.295 1.00 87.06 90 THR A O 1
ATOM 667 N N . ARG A 1 91 ? -3.747 7.592 9.490 1.00 83.12 91 ARG A N 1
ATOM 668 C CA . ARG A 1 91 ? -4.539 8.422 10.417 1.00 83.12 91 ARG A CA 1
ATOM 669 C C . ARG A 1 91 ? -3.681 9.327 11.305 1.00 83.12 91 ARG A C 1
ATOM 671 O O . ARG A 1 91 ? -4.171 10.353 11.763 1.00 83.12 91 ARG A O 1
ATOM 678 N N . THR A 1 92 ? -2.406 8.987 11.501 1.00 82.31 92 THR A N 1
ATOM 679 C CA . THR A 1 92 ? -1.407 9.821 12.194 1.00 82.31 92 THR A CA 1
ATOM 680 C C . THR A 1 92 ? -0.843 10.944 11.316 1.00 82.31 92 THR A C 1
ATOM 682 O O . THR A 1 92 ? -0.112 11.796 11.816 1.00 82.31 92 THR A O 1
ATOM 685 N N . GLY A 1 93 ? -1.195 10.982 10.024 1.00 80.31 93 GLY A N 1
ATOM 686 C CA . GLY A 1 93 ? -0.729 11.984 9.063 1.00 80.31 93 GLY A CA 1
ATOM 687 C C . GLY A 1 93 ? 0.594 11.636 8.374 1.00 80.31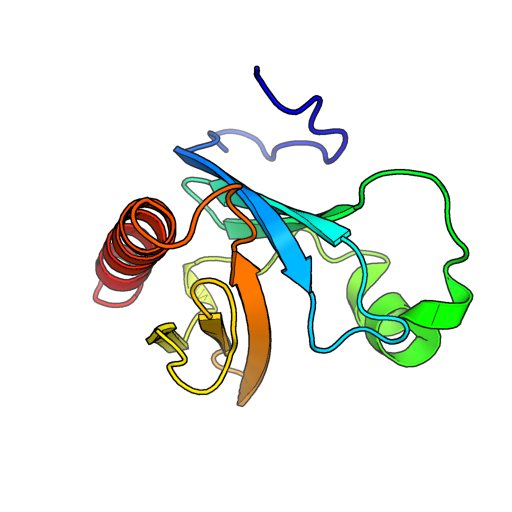 93 GLY A C 1
ATOM 688 O O . GLY A 1 93 ? 1.139 12.469 7.653 1.00 80.31 93 GLY A O 1
ATOM 689 N N . GLU A 1 94 ? 1.118 10.423 8.563 1.00 83.62 94 GLU A N 1
ATOM 690 C CA . GLU A 1 94 ? 2.345 9.969 7.904 1.00 83.62 94 GLU A CA 1
ATOM 691 C C . GLU A 1 94 ? 2.052 9.558 6.458 1.00 83.62 94 GLU A C 1
ATOM 693 O O . GLU A 1 94 ? 1.133 8.785 6.189 1.00 83.62 94 GLU A O 1
ATOM 698 N N . GLU A 1 95 ? 2.841 10.071 5.514 1.00 86.62 95 GLU A N 1
ATOM 699 C CA . GLU A 1 95 ? 2.662 9.819 4.083 1.00 86.62 95 GLU A CA 1
ATOM 700 C C . GLU A 1 95 ? 3.739 8.871 3.537 1.00 86.62 95 GLU A C 1
ATOM 702 O O . GLU A 1 95 ? 4.938 9.153 3.608 1.00 86.62 95 GLU A O 1
ATOM 707 N N . PHE A 1 96 ? 3.307 7.772 2.917 1.00 86.00 96 PHE A N 1
ATOM 708 C CA . PHE A 1 96 ? 4.154 6.756 2.299 1.00 86.00 96 PHE A CA 1
ATOM 709 C C . PHE A 1 96 ? 3.908 6.698 0.789 1.00 86.00 96 PHE A C 1
ATOM 711 O O . PHE A 1 96 ? 2.805 6.402 0.333 1.00 86.00 96 PHE A O 1
ATOM 718 N N . LYS A 1 97 ? 4.958 6.941 0.004 1.00 86.62 97 LYS A N 1
ATOM 719 C CA . LYS A 1 97 ? 4.932 7.003 -1.459 1.00 86.62 97 LYS A CA 1
ATOM 720 C C . LYS A 1 97 ? 5.680 5.837 -2.080 1.00 86.62 97 LYS A C 1
ATOM 722 O O . LYS A 1 97 ? 6.846 5.570 -1.770 1.00 86.62 97 LYS A O 1
ATOM 727 N N . PHE A 1 98 ? 5.030 5.201 -3.042 1.00 85.56 98 PHE A N 1
ATOM 728 C CA . PHE A 1 98 ? 5.550 4.071 -3.795 1.00 85.56 98 PHE A CA 1
ATOM 729 C C . PHE A 1 98 ? 5.434 4.341 -5.295 1.00 85.56 98 PHE A C 1
ATOM 731 O O . PHE A 1 98 ? 4.438 4.885 -5.759 1.00 85.56 98 PHE A O 1
ATOM 738 N N . ALA A 1 99 ? 6.439 3.936 -6.066 1.00 85.25 99 ALA A N 1
ATOM 739 C CA . ALA A 1 99 ? 6.366 3.870 -7.525 1.00 85.25 99 ALA A CA 1
ATOM 740 C C . ALA A 1 99 ? 6.241 2.403 -7.946 1.00 85.25 99 ALA A C 1
ATOM 742 O O . ALA A 1 99 ? 7.171 1.631 -7.703 1.00 85.25 99 ALA A O 1
ATOM 743 N N . LEU A 1 100 ? 5.121 2.001 -8.551 1.00 81.81 100 LEU A N 1
ATOM 744 C CA . LEU A 1 100 ? 4.919 0.639 -9.048 1.00 81.81 100 LEU A CA 1
ATOM 745 C C . LEU A 1 100 ? 5.645 0.437 -10.393 1.00 81.81 100 LEU A C 1
ATOM 747 O O . LEU A 1 100 ? 5.158 0.740 -11.487 1.00 81.81 100 LEU A O 1
ATOM 751 N N . ASN A 1 101 ? 6.847 -0.132 -10.319 1.00 70.62 101 ASN A N 1
ATOM 752 C CA . ASN A 1 101 ? 7.695 -0.367 -11.482 1.00 70.62 101 ASN A CA 1
ATOM 753 C C . ASN A 1 101 ? 7.270 -1.635 -12.239 1.00 70.62 101 ASN A C 1
ATOM 755 O O . ASN A 1 101 ? 7.787 -2.725 -11.998 1.00 70.62 101 ASN A O 1
ATOM 759 N N . GLY A 1 102 ? 6.372 -1.495 -13.214 1.00 51.22 102 GLY A N 1
ATOM 760 C CA . GLY A 1 102 ? 6.244 -2.463 -14.312 1.00 51.22 102 GLY A CA 1
ATOM 761 C C . GLY A 1 102 ? 7.323 -2.247 -15.385 1.00 51.22 102 GLY A C 1
ATOM 762 O O . GLY A 1 102 ? 7.796 -1.131 -15.592 1.00 51.22 102 GLY A O 1
ATOM 763 N N . PHE A 1 103 ? 7.724 -3.276 -16.124 1.00 37.78 103 PHE A N 1
ATOM 764 C CA . PHE A 1 103 ? 8.368 -3.048 -17.424 1.00 37.78 103 PHE A CA 1
ATOM 765 C C . PHE A 1 103 ? 7.284 -2.568 -18.415 1.00 37.78 103 PHE A C 1
ATOM 767 O O . PHE A 1 103 ? 6.254 -3.219 -18.533 1.00 37.78 103 PHE A O 1
ATOM 774 N N . GLY A 1 104 ? 7.495 -1.434 -19.102 1.00 36.66 104 GLY A N 1
ATOM 775 C CA . GLY A 1 104 ? 6.581 -0.895 -20.134 1.00 36.66 104 GLY A CA 1
ATOM 776 C C . GLY A 1 104 ? 5.544 0.126 -19.630 1.00 36.66 104 GLY A C 1
ATOM 777 O O . GLY A 1 104 ? 4.943 -0.043 -18.578 1.00 36.66 104 GLY A O 1
ATOM 778 N N . PHE A 1 105 ? 5.354 1.237 -20.349 1.00 41.19 105 PHE A N 1
ATOM 779 C CA . PHE A 1 105 ? 4.585 2.412 -19.894 1.00 41.19 105 PHE A CA 1
ATOM 780 C C . PHE A 1 105 ? 3.051 2.241 -19.880 1.00 41.19 105 PHE A C 1
ATOM 782 O O . PHE A 1 105 ? 2.383 3.019 -19.213 1.00 41.19 105 PHE A O 1
ATOM 789 N N . SER A 1 106 ? 2.492 1.220 -20.541 1.00 45.62 106 SER A N 1
ATOM 790 C CA . SER A 1 106 ? 1.034 1.080 -20.727 1.00 45.62 106 SER A CA 1
ATOM 791 C C . SER A 1 106 ? 0.331 0.119 -19.753 1.00 45.62 106 SER A C 1
ATOM 793 O O . SER A 1 106 ? -0.890 0.153 -19.662 1.00 45.62 106 SER A O 1
ATOM 795 N N . SER A 1 107 ? 1.054 -0.744 -19.028 1.00 54.22 107 SER A N 1
ATOM 796 C CA . SER A 1 107 ? 0.462 -1.796 -18.171 1.00 54.22 107 SER A CA 1
ATOM 797 C C . SER A 1 107 ? 0.650 -1.564 -16.663 1.00 54.22 107 SER A C 1
ATOM 799 O O . SER A 1 107 ? 0.372 -2.458 -15.866 1.00 54.22 107 SER A O 1
ATOM 801 N N . LYS A 1 108 ? 1.163 -0.391 -16.264 1.00 60.28 108 LYS A N 1
ATOM 802 C CA . LYS A 1 108 ? 1.543 -0.051 -14.875 1.00 60.28 108 LYS A CA 1
ATOM 803 C C . LYS A 1 108 ? 0.394 0.481 -14.025 1.00 60.28 108 LYS A C 1
ATOM 805 O O . LYS A 1 108 ? 0.424 0.351 -12.808 1.00 60.28 108 LYS A O 1
ATOM 810 N N . GLU A 1 109 ? -0.589 1.097 -14.670 1.00 64.38 109 GLU A N 1
ATOM 811 C CA . GLU A 1 109 ? -1.690 1.780 -13.990 1.00 64.38 109 GLU A CA 1
ATOM 812 C C . GLU A 1 109 ? -2.699 0.796 -13.413 1.00 64.38 109 GLU A C 1
ATOM 814 O O . GLU A 1 109 ? -3.104 0.958 -12.272 1.00 64.38 109 GLU A O 1
ATOM 819 N N . LYS A 1 110 ? -2.984 -0.297 -14.129 1.00 73.81 110 LYS A N 1
ATOM 820 C CA . LYS A 1 110 ? -3.914 -1.333 -13.669 1.00 73.81 110 LYS A CA 1
ATOM 821 C C . LYS A 1 110 ? -3.528 -1.929 -12.298 1.00 73.81 110 LYS A C 1
ATOM 823 O O . LYS A 1 110 ? -4.357 -1.868 -11.405 1.00 73.81 110 LYS A O 1
ATOM 828 N N . PRO A 1 111 ? -2.280 -2.383 -12.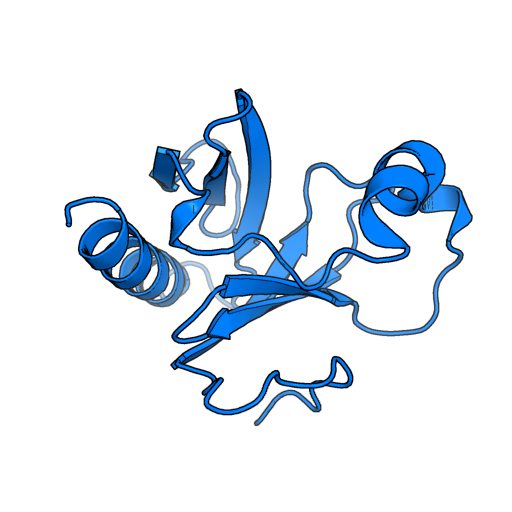054 1.00 75.88 111 PRO A N 1
ATOM 829 C CA . PRO A 1 111 ? -1.832 -2.791 -10.717 1.00 75.88 111 PRO A CA 1
ATOM 830 C C . PRO A 1 111 ? -2.022 -1.747 -9.608 1.00 75.88 111 PRO A C 1
ATOM 832 O O . PRO A 1 111 ? -2.410 -2.085 -8.493 1.00 75.88 111 PRO A O 1
ATOM 835 N N . ARG A 1 112 ? -1.730 -0.474 -9.905 1.00 84.06 112 ARG A N 1
ATOM 836 C CA . ARG A 1 112 ? -1.912 0.637 -8.959 1.00 84.06 112 ARG A CA 1
ATOM 837 C C . ARG A 1 112 ? -3.395 0.834 -8.662 1.00 84.06 112 ARG A C 1
ATOM 839 O O . ARG A 1 112 ? -3.763 0.976 -7.503 1.00 84.06 112 ARG A O 1
ATOM 846 N N . ASP A 1 113 ? -4.220 0.849 -9.699 1.00 85.81 113 ASP A N 1
ATOM 847 C CA . ASP A 1 113 ? -5.653 1.106 -9.600 1.00 85.81 113 ASP A CA 1
ATOM 848 C C . ASP A 1 113 ? -6.378 -0.053 -8.904 1.00 85.81 113 ASP A C 1
ATOM 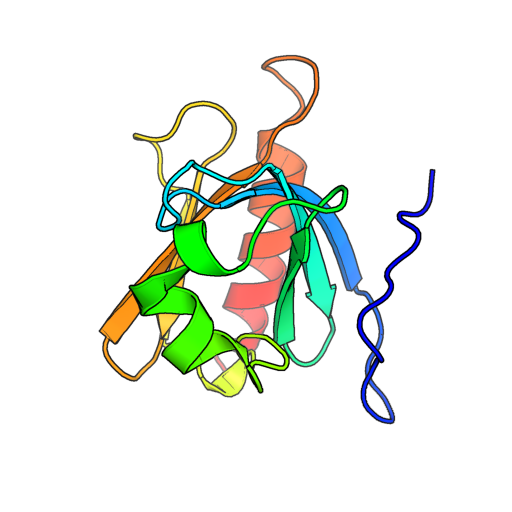850 O O . ASP A 1 113 ? -7.246 0.196 -8.070 1.00 85.81 113 ASP A O 1
ATOM 854 N N . ASP A 1 114 ? -5.956 -1.298 -9.144 1.00 86.62 114 ASP A N 1
ATOM 855 C CA . ASP A 1 114 ? -6.441 -2.492 -8.442 1.00 86.62 114 ASP A CA 1
ATOM 856 C C . ASP A 1 114 ? -6.083 -2.427 -6.941 1.00 86.62 114 ASP A C 1
ATOM 858 O O . ASP A 1 114 ? -6.951 -2.631 -6.086 1.00 86.62 114 ASP A O 1
ATOM 862 N N . MET A 1 115 ? -4.835 -2.061 -6.598 1.00 88.38 115 MET A N 1
ATOM 863 C CA . MET A 1 115 ? -4.417 -1.838 -5.203 1.00 88.38 115 MET A CA 1
ATOM 864 C C . MET A 1 115 ? -5.219 -0.709 -4.545 1.00 88.38 115 MET A C 1
ATOM 866 O O . MET A 1 115 ? -5.705 -0.866 -3.426 1.00 88.38 115 MET A O 1
ATOM 870 N N . LEU A 1 116 ? -5.377 0.424 -5.233 1.00 90.19 116 LEU A N 1
ATOM 871 C CA . LEU A 1 116 ? -6.133 1.577 -4.743 1.00 90.19 116 LEU A CA 1
ATOM 872 C C . LEU A 1 116 ? -7.601 1.241 -4.514 1.00 90.19 116 LEU A C 1
ATOM 874 O O . LEU A 1 116 ? -8.155 1.615 -3.484 1.00 90.19 116 LEU A O 1
ATOM 878 N N . SER A 1 117 ? -8.229 0.541 -5.459 1.00 90.69 117 SER A N 1
ATOM 879 C CA . SER A 1 117 ? -9.624 0.121 -5.355 1.00 90.69 117 SER A CA 1
ATOM 880 C C . SER A 1 117 ? -9.831 -0.751 -4.120 1.00 90.69 117 SER A C 1
ATOM 882 O O . SER A 1 117 ? -10.737 -0.482 -3.329 1.00 90.69 117 SER A O 1
ATOM 884 N N . TYR A 1 118 ? -8.936 -1.719 -3.898 1.00 90.94 118 TYR A N 1
ATOM 885 C CA . TYR A 1 118 ? -8.986 -2.576 -2.719 1.00 90.94 118 TYR A CA 1
ATOM 886 C C . TYR A 1 118 ? -8.782 -1.789 -1.421 1.00 90.94 118 TYR A C 1
ATOM 888 O O . TYR A 1 118 ? -9.551 -1.947 -0.478 1.00 90.94 118 TYR A O 1
ATOM 896 N N . ILE A 1 119 ? -7.777 -0.915 -1.349 1.00 89.75 119 ILE A N 1
ATOM 897 C CA . ILE A 1 119 ? -7.524 -0.111 -0.145 1.00 89.75 119 ILE A CA 1
ATOM 898 C C . ILE A 1 119 ? -8.737 0.784 0.160 1.00 89.75 119 ILE A C 1
ATOM 900 O O . ILE A 1 119 ? -9.261 0.768 1.273 1.00 89.75 119 ILE A O 1
ATOM 904 N N . ASN A 1 120 ? -9.258 1.498 -0.839 1.00 89.94 120 ASN A N 1
ATOM 905 C CA . ASN A 1 120 ? -10.375 2.426 -0.659 1.00 89.94 120 ASN A CA 1
ATOM 906 C C . ASN A 1 120 ? -11.691 1.729 -0.277 1.00 89.94 120 ASN A C 1
ATOM 908 O O . ASN A 1 120 ? -12.481 2.302 0.479 1.00 89.94 120 ASN A O 1
ATOM 912 N N . SER A 1 121 ? -11.914 0.480 -0.710 1.00 89.25 121 SER A N 1
ATOM 913 C CA . SER A 1 121 ? -13.072 -0.308 -0.261 1.00 89.25 121 SER A CA 1
ATOM 914 C C . SER A 1 121 ? -12.999 -0.722 1.216 1.00 89.25 121 SER A C 1
ATOM 916 O O . SER A 1 121 ? -14.021 -1.116 1.778 1.00 89.25 121 SER A O 1
ATOM 918 N N . HIS A 1 122 ? -11.811 -0.662 1.830 1.00 85.38 122 HIS A N 1
ATOM 919 C CA . HIS A 1 122 ? -11.571 -1.004 3.238 1.00 85.38 122 HIS A CA 1
ATOM 920 C C . HIS A 1 122 ? -11.443 0.224 4.151 1.00 85.38 122 HIS A C 1
ATOM 922 O O . HIS A 1 122 ? -11.678 0.095 5.345 1.00 85.38 122 HIS A O 1
ATOM 928 N N . ILE A 1 123 ? -11.131 1.406 3.608 1.00 81.44 123 ILE A N 1
ATOM 929 C CA . ILE A 1 123 ? -11.134 2.673 4.365 1.00 81.44 123 ILE A CA 1
ATOM 930 C C . ILE A 1 123 ? -12.569 3.169 4.624 1.00 81.44 123 ILE A C 1
ATOM 932 O O . ILE A 1 123 ? -12.834 3.807 5.637 1.00 81.44 123 ILE A O 1
ATOM 936 N N . SER A 1 124 ? -13.501 2.885 3.706 1.00 59.28 124 SER A N 1
ATOM 937 C CA . SER A 1 124 ? -14.870 3.439 3.715 1.00 59.28 124 SER A CA 1
ATOM 938 C C . SER A 1 124 ? -15.886 2.634 4.545 1.00 59.28 124 SER A C 1
ATOM 940 O O . SER A 1 124 ? -17.090 2.769 4.325 1.00 59.28 124 SER A O 1
ATOM 942 N N . LYS A 1 125 ? -15.427 1.767 5.451 1.00 51.38 125 LYS A N 1
ATOM 943 C CA . LYS A 1 125 ? -16.267 0.946 6.339 1.00 51.38 125 LYS A CA 1
ATOM 944 C C . LYS A 1 125 ? -15.910 1.218 7.792 1.00 51.38 125 LYS A C 1
ATOM 946 O O . LYS A 1 125 ? -16.856 1.228 8.605 1.00 51.38 125 LYS A O 1
#

pLDDT: mean 71.69, std 17.42, range [32.28, 91.0]